Protein AF-A0A955F051-F1 (afdb_monomer)

Solvent-accessible surface area (backbone atoms only — not comparable to full-atom values): 3894 Å² total; per-residue (Å²): 108,54,69,61,42,20,77,74,68,77,49,73,75,78,92,85,74,81,63,56,58,95,96,53,72,66,61,88,46,74,66,48,46,50,53,53,42,74,76,46,91,62,58,69,48,78,60,89,97,45,78,48,69,66,85,80,130

Sequence (57 aa):
LLEDFERKTGVPILLNTSFNVRGQPMVCTPEEAIETFLGTEIDDLVVGPCLVSKERA

Nearest PDB structures (foldseek):
  3veo-assembly1_A  TM=9.565E-01  e=2.632E-02  Streptoalloteichus tenebrarius
  3vex-assembly1_A  TM=9.770E-01  e=3.466E-02  Streptoalloteichus tenebrarius

Mean predicted aligned error: 2.99 Å

Structure (mmCIF, N/CA/C/O backbone):
data_AF-A0A955F051-F1
#
_entry.id   AF-A0A955F051-F1
#
loop_
_atom_site.group_PDB
_atom_site.id
_atom_site.type_symbol
_atom_site.label_atom_id
_atom_site.label_alt_id
_atom_site.label_comp_id
_atom_site.label_asym_id
_atom_site.label_entity_id
_atom_site.label_seq_id
_atom_site.pdbx_PDB_ins_code
_atom_site.Cartn_x
_atom_site.Cartn_y
_atom_site.Cartn_z
_atom_site.occ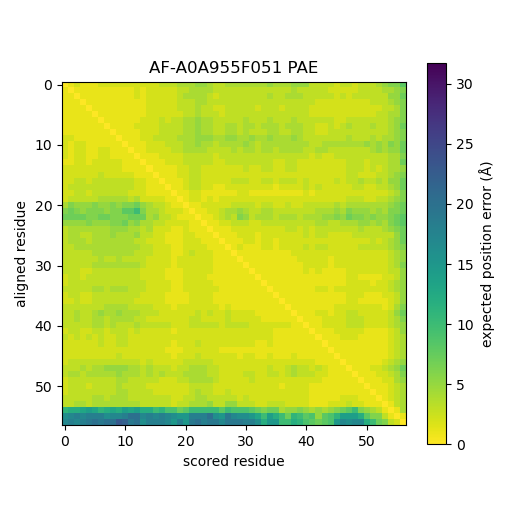upancy
_atom_site.B_iso_or_equiv
_atom_site.auth_seq_id
_atom_site.auth_comp_id
_atom_site.auth_asym_id
_atom_site.auth_atom_id
_atom_site.pdbx_PDB_model_num
ATOM 1 N N . LEU A 1 1 ? -12.486 4.199 2.089 1.00 94.62 1 LEU A N 1
ATOM 2 C CA . LEU A 1 1 ? -11.408 3.533 2.861 1.00 94.62 1 LEU A CA 1
ATOM 3 C C . LEU A 1 1 ? -11.469 3.887 4.346 1.00 94.62 1 LEU A C 1
ATOM 5 O O . LEU A 1 1 ? -11.741 2.985 5.120 1.00 94.62 1 LEU A O 1
ATOM 9 N N . LEU A 1 2 ? -11.255 5.146 4.755 1.00 97.44 2 LEU A N 1
ATOM 10 C CA . LEU A 1 2 ? -11.237 5.514 6.185 1.00 97.44 2 LEU A CA 1
ATOM 11 C C . LEU A 1 2 ? -12.568 5.253 6.909 1.00 97.44 2 LEU A C 1
ATOM 13 O O . LEU A 1 2 ? -12.542 4.704 8.001 1.00 97.44 2 LEU A O 1
ATOM 17 N N . GLU A 1 3 ? -13.712 5.540 6.283 1.00 98.25 3 GLU A N 1
ATOM 18 C CA . GLU A 1 3 ? -15.038 5.217 6.846 1.00 98.25 3 GLU A CA 1
ATOM 19 C C . GLU A 1 3 ? -15.212 3.708 7.083 1.00 98.25 3 GLU A C 1
ATOM 21 O O . GLU A 1 3 ? -15.680 3.271 8.128 1.00 98.25 3 GLU A O 1
ATOM 26 N N . ASP A 1 4 ? -14.807 2.883 6.116 1.00 98.00 4 ASP A N 1
ATOM 27 C CA . ASP A 1 4 ? -14.862 1.422 6.231 1.00 98.00 4 ASP A CA 1
ATOM 28 C C . ASP A 1 4 ? -13.911 0.901 7.308 1.00 98.00 4 ASP A C 1
ATOM 30 O O . ASP A 1 4 ? -14.227 -0.071 7.995 1.00 98.00 4 ASP A O 1
ATOM 34 N N . PHE A 1 5 ? -12.750 1.542 7.446 1.00 98.19 5 PHE A N 1
ATOM 35 C CA . PHE A 1 5 ? -11.782 1.233 8.485 1.00 98.19 5 PHE A CA 1
ATOM 36 C C . PHE A 1 5 ? -12.351 1.575 9.868 1.00 98.19 5 PHE A C 1
ATOM 38 O O . PHE A 1 5 ? -12.357 0.707 10.733 1.00 98.19 5 PHE A O 1
ATOM 45 N N . GLU A 1 6 ? -12.948 2.757 10.043 1.00 98.44 6 GLU A N 1
ATOM 46 C CA . GLU A 1 6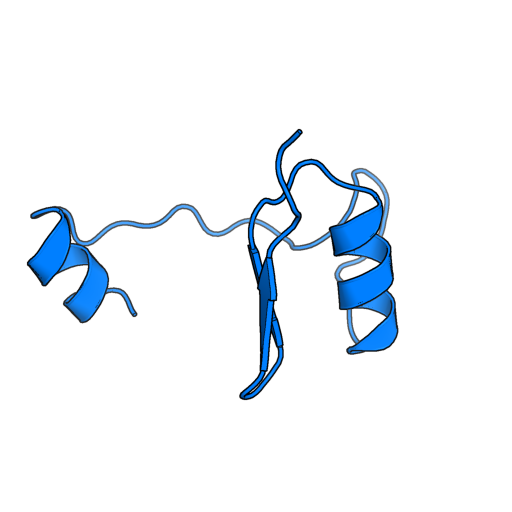 ? -13.644 3.161 11.271 1.00 98.44 6 GLU A CA 1
ATOM 47 C C . GLU A 1 6 ? -14.766 2.188 11.644 1.00 98.44 6 GLU A C 1
ATOM 49 O O . GLU A 1 6 ? -14.826 1.734 12.784 1.00 98.44 6 GLU A O 1
ATOM 54 N N . ARG A 1 7 ? -15.612 1.783 10.684 1.00 98.62 7 ARG A N 1
ATOM 55 C CA . ARG A 1 7 ? -16.679 0.799 10.945 1.00 98.62 7 ARG A CA 1
ATOM 56 C C . ARG A 1 7 ? -16.143 -0.552 11.431 1.00 98.62 7 ARG A C 1
ATOM 58 O O . ARG A 1 7 ? -16.859 -1.256 12.137 1.00 98.62 7 ARG A O 1
ATOM 65 N N . LYS A 1 8 ? -14.922 -0.933 11.040 1.00 98.06 8 LYS A N 1
ATOM 66 C CA . LYS A 1 8 ? -14.288 -2.205 11.430 1.00 98.06 8 LYS A CA 1
ATOM 67 C C . LYS A 1 8 ? -13.493 -2.109 12.732 1.00 98.06 8 LYS A C 1
ATOM 69 O O . LYS A 1 8 ? -13.481 -3.074 13.489 1.00 98.06 8 LYS A O 1
ATOM 74 N N . THR A 1 9 ? -12.800 -0.998 12.970 1.00 98.06 9 THR A N 1
ATOM 75 C CA . THR A 1 9 ? -11.808 -0.874 14.054 1.00 98.06 9 THR A CA 1
ATOM 76 C C . THR A 1 9 ? -12.219 0.096 15.160 1.00 98.06 9 THR A C 1
ATOM 78 O O . THR A 1 9 ? -11.621 0.073 16.232 1.00 98.06 9 THR A O 1
ATOM 81 N N . GLY A 1 10 ? -13.207 0.962 14.919 1.00 98.38 10 GLY A N 1
ATOM 82 C CA . GLY A 1 10 ? -13.567 2.079 15.796 1.00 98.38 10 GLY A CA 1
ATOM 83 C C . GLY A 1 10 ? -12.575 3.249 15.771 1.00 98.38 10 GLY A C 1
ATOM 84 O O . GLY A 1 10 ? -12.746 4.199 16.530 1.00 98.38 10 GLY A O 1
ATOM 85 N N . VAL A 1 11 ? -11.535 3.195 14.927 1.00 97.94 11 VAL A N 1
ATOM 86 C CA . VAL A 1 11 ? -10.484 4.220 14.841 1.00 97.94 11 VAL A CA 1
ATOM 87 C C . VAL A 1 11 ? -10.321 4.671 13.384 1.00 97.94 11 VAL A C 1
ATOM 89 O O . VAL A 1 11 ? -9.836 3.890 12.572 1.00 97.94 11 VAL A O 1
ATOM 92 N N . PRO A 1 12 ? -10.655 5.922 13.018 1.00 97.56 12 PRO A N 1
AT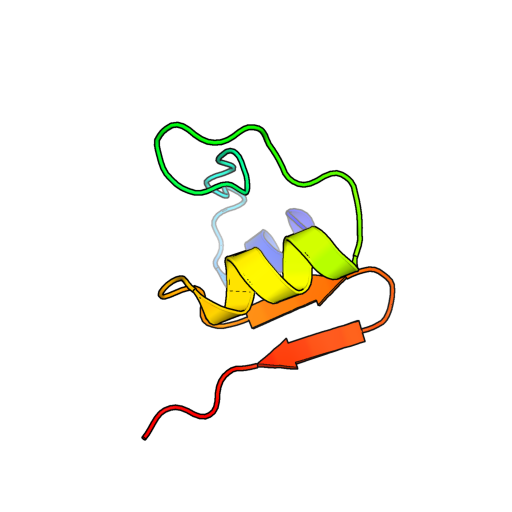OM 93 C CA . PRO A 1 12 ? -10.625 6.402 11.630 1.00 97.56 12 PRO A CA 1
ATOM 94 C C . PRO A 1 12 ? -9.226 6.872 11.172 1.00 97.56 12 PRO A C 1
ATOM 96 O O . PRO A 1 12 ? -9.102 7.898 10.504 1.00 97.56 12 PRO A O 1
ATOM 99 N N . ILE A 1 13 ? -8.145 6.177 11.552 1.00 97.75 13 ILE A N 1
ATOM 100 C CA . ILE A 1 13 ? -6.759 6.627 11.307 1.00 97.75 13 ILE A CA 1
ATOM 101 C C . ILE A 1 13 ? -5.939 5.529 10.625 1.00 97.75 13 ILE A C 1
ATOM 103 O O . ILE A 1 13 ? -5.901 4.396 11.096 1.00 97.75 13 ILE A O 1
ATOM 107 N N . LEU A 1 14 ? -5.233 5.891 9.549 1.00 97.12 14 LEU A N 1
ATOM 108 C CA . LEU A 1 14 ? -4.278 5.036 8.840 1.00 97.12 14 LEU A CA 1
ATOM 109 C C . LEU A 1 14 ? -2.911 5.717 8.748 1.00 97.12 14 LEU A C 1
ATOM 111 O O . LEU A 1 14 ? -2.827 6.928 8.537 1.00 97.12 14 LEU A O 1
ATOM 115 N N . LEU A 1 15 ? -1.842 4.925 8.844 1.00 97.12 15 LEU A N 1
ATOM 116 C CA . LEU A 1 15 ? -0.502 5.373 8.480 1.00 97.12 15 LEU A CA 1
ATOM 117 C C . LEU A 1 15 ? -0.354 5.304 6.956 1.00 97.12 15 LEU A C 1
ATOM 119 O O . LEU A 1 15 ? -0.477 4.232 6.370 1.00 97.12 15 LEU A O 1
ATOM 123 N N . ASN A 1 16 ? -0.071 6.443 6.330 1.00 95.94 16 ASN A N 1
ATOM 124 C CA . ASN A 1 16 ? 0.207 6.540 4.901 1.00 95.94 16 ASN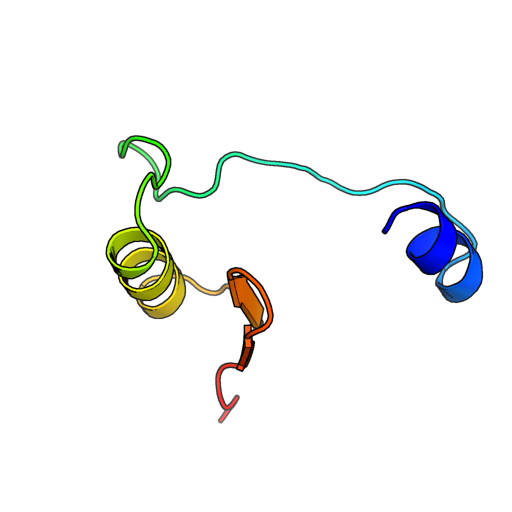 A CA 1
ATOM 125 C C . ASN A 1 16 ? 1.673 6.936 4.701 1.00 95.94 16 ASN A C 1
ATOM 127 O O . ASN A 1 16 ? 2.069 8.041 5.070 1.00 95.94 16 ASN A O 1
ATOM 131 N N . THR A 1 17 ? 2.473 6.033 4.141 1.00 94.31 17 THR A N 1
ATOM 132 C CA . THR A 1 17 ? 3.885 6.268 3.817 1.00 94.31 17 THR A CA 1
ATOM 133 C C . THR A 1 17 ? 4.113 6.082 2.322 1.00 94.31 17 THR A C 1
ATOM 135 O O . THR A 1 17 ? 3.319 5.429 1.647 1.00 94.31 17 THR A O 1
ATOM 138 N N . SER A 1 18 ? 5.199 6.651 1.796 1.00 96.25 18 SER A N 1
ATOM 139 C CA . SER A 1 18 ? 5.600 6.458 0.403 1.00 96.25 18 SER A CA 1
ATOM 140 C C . SER A 1 18 ? 5.704 4.972 0.068 1.00 96.25 18 SER A C 1
ATOM 142 O O . SER A 1 18 ? 6.331 4.211 0.807 1.00 96.25 18 SER A O 1
ATOM 144 N N . PHE A 1 19 ?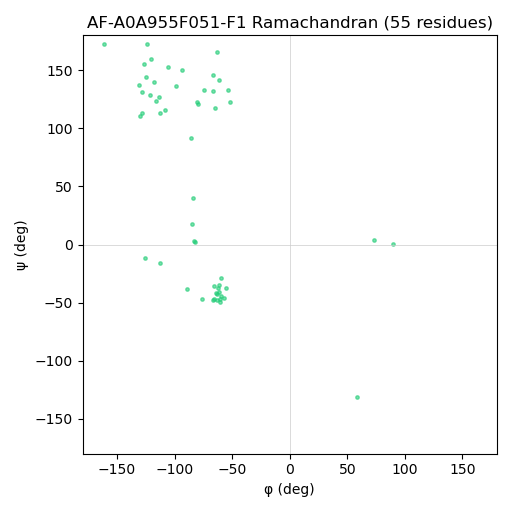 5.124 4.571 -1.062 1.00 97.50 19 PHE A N 1
ATOM 145 C CA . PHE A 1 19 ? 5.289 3.217 -1.568 1.00 97.50 19 PHE A CA 1
ATOM 146 C C . PHE A 1 19 ? 6.572 3.140 -2.399 1.00 97.50 19 PHE A C 1
ATOM 148 O O . PHE A 1 19 ? 6.595 3.484 -3.582 1.00 97.50 19 PHE A O 1
ATOM 155 N N . ASN A 1 20 ? 7.661 2.779 -1.723 1.00 96.00 20 ASN A N 1
ATOM 156 C CA . ASN A 1 20 ? 8.998 2.598 -2.274 1.00 96.00 20 ASN A CA 1
ATOM 157 C C . ASN A 1 20 ? 9.864 1.750 -1.332 1.00 96.00 20 ASN A C 1
ATOM 159 O O . ASN A 1 20 ? 9.495 1.463 -0.193 1.00 96.00 20 ASN A O 1
ATOM 163 N N . VAL A 1 21 ? 11.059 1.393 -1.800 1.00 93.44 21 VAL A N 1
ATOM 164 C CA . VAL A 1 21 ? 12.150 0.917 -0.942 1.00 93.44 21 VAL A CA 1
ATOM 165 C C . VAL A 1 21 ? 13.039 2.105 -0.566 1.00 93.44 21 VAL A C 1
ATOM 167 O O . VAL A 1 21 ? 13.165 3.075 -1.316 1.00 93.44 21 VAL A O 1
ATOM 170 N N . ARG A 1 22 ? 13.677 2.055 0.608 1.00 91.38 22 ARG A N 1
ATOM 171 C CA . ARG A 1 22 ? 14.559 3.129 1.088 1.00 91.38 22 ARG A CA 1
ATOM 172 C C . ARG A 1 22 ? 15.619 3.492 0.040 1.00 91.38 22 ARG A C 1
ATOM 174 O O . ARG A 1 22 ? 16.432 2.658 -0.341 1.00 91.38 22 ARG A O 1
ATOM 181 N N . GLY A 1 23 ? 15.647 4.766 -0.349 1.00 91.69 23 GLY A N 1
ATOM 182 C CA . GLY A 1 23 ? 16.589 5.293 -1.342 1.00 91.69 23 GLY A CA 1
ATOM 183 C C . GLY A 1 23 ? 16.098 5.217 -2.791 1.00 91.69 23 GLY A C 1
ATOM 184 O O . GLY A 1 23 ? 16.822 5.665 -3.673 1.00 91.69 23 GLY A O 1
ATOM 185 N N . GLN A 1 24 ? 14.889 4.699 -3.031 1.00 93.75 24 GLN A N 1
ATOM 186 C CA . GLN A 1 24 ? 14.241 4.663 -4.344 1.00 93.75 24 GLN A CA 1
ATOM 187 C C . GLN A 1 24 ? 13.110 5.707 -4.442 1.00 93.75 24 GLN A C 1
ATOM 189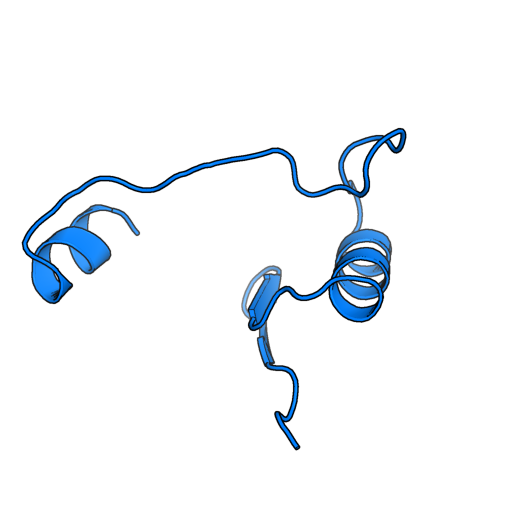 O O . GLN A 1 24 ? 12.518 6.080 -3.419 1.00 93.75 24 GLN A O 1
ATOM 194 N N . PRO A 1 25 ? 12.789 6.196 -5.654 1.00 96.00 25 PRO A N 1
ATOM 195 C CA . PRO A 1 25 ? 11.594 7.005 -5.883 1.00 96.00 25 PRO A CA 1
ATOM 196 C C . PRO A 1 25 ? 10.311 6.207 -5.599 1.00 96.00 25 PRO A C 1
ATOM 198 O O . PRO A 1 25 ? 10.338 4.987 -5.458 1.00 96.00 25 PRO A O 1
ATOM 201 N N . MET A 1 26 ? 9.183 6.912 -5.493 1.00 97.12 26 MET A N 1
ATOM 202 C CA . MET A 1 26 ? 7.867 6.267 -5.434 1.00 97.12 26 MET A CA 1
ATOM 203 C C . MET A 1 26 ? 7.540 5.585 -6.759 1.00 97.12 26 MET A C 1
ATOM 205 O O . MET A 1 26 ? 7.886 6.106 -7.820 1.00 97.12 26 MET A O 1
ATOM 209 N N . VAL A 1 27 ? 6.832 4.461 -6.674 1.00 97.75 27 VAL A N 1
ATOM 210 C CA . VAL A 1 27 ? 6.343 3.737 -7.853 1.00 97.75 27 VAL A CA 1
ATOM 211 C C . VAL A 1 27 ? 5.381 4.603 -8.672 1.00 97.75 27 VAL A C 1
ATOM 213 O O . VAL A 1 27 ? 4.563 5.344 -8.121 1.00 97.75 27 VAL A O 1
ATOM 216 N N . CYS A 1 28 ? 5.478 4.505 -9.992 1.00 97.38 28 CYS A N 1
ATOM 217 C CA . CYS A 1 28 ? 4.691 5.257 -10.967 1.00 97.38 28 CYS A CA 1
ATOM 218 C C . CYS A 1 28 ? 3.975 4.351 -11.981 1.00 97.38 28 CYS A C 1
ATOM 220 O O . CYS A 1 28 ? 3.096 4.830 -12.700 1.00 97.38 28 CYS A O 1
ATOM 222 N N . THR A 1 29 ? 4.314 3.060 -12.039 1.00 97.44 29 THR A N 1
ATOM 223 C CA . THR A 1 29 ? 3.676 2.079 -12.930 1.00 97.44 29 THR A CA 1
ATOM 224 C C . THR A 1 29 ? 3.164 0.850 -12.163 1.00 97.44 29 THR A C 1
ATOM 226 O O . THR A 1 29 ? 3.665 0.543 -11.075 1.00 97.44 29 THR A O 1
ATOM 229 N N . PRO A 1 30 ? 2.155 0.127 -12.691 1.00 96.94 30 PRO A N 1
ATOM 230 C CA . PRO A 1 30 ? 1.723 -1.150 -12.122 1.00 96.94 30 PRO A CA 1
ATOM 231 C C . PRO A 1 30 ? 2.863 -2.166 -12.000 1.00 96.94 30 PRO A C 1
ATOM 233 O O . PRO A 1 30 ? 2.934 -2.889 -11.010 1.00 96.94 30 PRO A O 1
ATOM 236 N N . GLU A 1 31 ? 3.767 -2.199 -12.977 1.00 96.69 31 GLU A N 1
ATOM 237 C CA . GLU A 1 31 ? 4.933 -3.080 -12.990 1.00 96.69 31 GLU A CA 1
ATOM 238 C C . GLU A 1 31 ? 5.874 -2.767 -11.817 1.00 96.69 31 GLU A C 1
ATOM 240 O O . GLU A 1 31 ? 6.211 -3.667 -11.049 1.00 96.69 31 GLU A O 1
ATOM 245 N N . GLU A 1 32 ? 6.206 -1.490 -11.596 1.00 97.25 32 GLU A N 1
ATOM 246 C CA . GLU A 1 32 ? 7.030 -1.051 -10.459 1.00 97.25 32 GLU A CA 1
ATOM 247 C C . GLU A 1 32 ? 6.364 -1.360 -9.107 1.00 97.25 32 GLU A C 1
ATOM 249 O O . GLU A 1 32 ? 7.041 -1.735 -8.145 1.00 97.25 32 GLU A O 1
ATOM 254 N N . ALA A 1 33 ? 5.036 -1.224 -9.021 1.00 97.75 33 ALA A N 1
ATOM 255 C CA . ALA A 1 33 ? 4.267 -1.573 -7.827 1.00 97.75 33 ALA A CA 1
ATOM 256 C C . ALA A 1 33 ? 4.343 -3.077 -7.521 1.00 97.75 33 ALA A C 1
ATOM 258 O O . ALA A 1 33 ? 4.525 -3.452 -6.362 1.00 97.75 33 ALA A O 1
ATOM 259 N N . ILE A 1 34 ? 4.251 -3.932 -8.547 1.00 96.69 34 ILE A N 1
ATOM 260 C CA . ILE A 1 34 ? 4.382 -5.389 -8.413 1.00 96.69 34 ILE A CA 1
ATOM 261 C C . ILE A 1 34 ? 5.808 -5.765 -8.001 1.00 96.69 34 ILE A C 1
ATOM 263 O O . ILE A 1 34 ? 5.979 -6.530 -7.055 1.00 96.69 34 ILE A O 1
ATOM 267 N N . GLU A 1 35 ? 6.830 -5.211 -8.654 1.00 96.06 35 GLU A N 1
ATOM 268 C CA . GLU A 1 35 ? 8.235 -5.471 -8.311 1.00 96.06 35 GLU A CA 1
ATOM 269 C C . GLU A 1 35 ? 8.553 -5.047 -6.870 1.00 96.06 35 GLU A C 1
ATOM 271 O O . GLU A 1 35 ? 9.114 -5.826 -6.093 1.00 96.06 35 GLU A O 1
ATOM 276 N N . THR A 1 36 ? 8.122 -3.844 -6.477 1.00 97.00 36 THR A N 1
ATOM 277 C CA . THR A 1 36 ? 8.296 -3.329 -5.110 1.00 97.00 36 THR A CA 1
ATOM 278 C C . THR A 1 36 ? 7.541 -4.186 -4.093 1.00 97.00 36 THR A C 1
ATOM 280 O O . THR A 1 36 ? 8.077 -4.516 -3.034 1.00 97.00 36 THR A O 1
ATOM 283 N N . PHE A 1 37 ? 6.308 -4.594 -4.399 1.00 97.06 37 PHE A N 1
ATOM 284 C CA . PHE A 1 37 ? 5.524 -5.484 -3.545 1.00 97.06 37 PHE A CA 1
ATOM 285 C C . PHE A 1 37 ? 6.215 -6.835 -3.348 1.00 97.06 37 PHE A C 1
ATOM 287 O O . PHE A 1 37 ? 6.398 -7.270 -2.212 1.00 97.06 37 PHE A O 1
ATOM 294 N N . LEU A 1 38 ? 6.666 -7.485 -4.424 1.00 95.06 38 LEU A N 1
ATOM 295 C CA . LEU A 1 38 ? 7.346 -8.780 -4.348 1.00 95.06 38 LEU A CA 1
ATOM 296 C C . LEU A 1 38 ? 8.650 -8.703 -3.539 1.00 95.06 38 LEU A C 1
ATOM 298 O O . LEU A 1 38 ? 8.932 -9.633 -2.786 1.00 95.06 38 LEU A O 1
ATOM 302 N N . GLY A 1 39 ? 9.382 -7.587 -3.619 1.00 94.50 39 GLY A N 1
ATOM 303 C CA . GLY A 1 39 ? 10.639 -7.356 -2.897 1.00 94.50 39 GLY A CA 1
ATOM 304 C C . GLY A 1 39 ? 10.525 -6.854 -1.448 1.00 94.50 39 GLY A C 1
ATOM 305 O O . GLY A 1 39 ? 11.554 -6.567 -0.838 1.00 94.50 39 GLY A O 1
ATOM 306 N N . THR A 1 40 ? 9.319 -6.705 -0.892 1.00 94.50 40 THR A N 1
ATOM 307 C CA . THR A 1 40 ? 9.089 -6.194 0.478 1.00 94.50 40 THR A CA 1
ATOM 308 C C . THR A 1 40 ? 8.276 -7.166 1.335 1.00 94.50 40 THR A C 1
ATOM 310 O O . THR A 1 40 ? 7.730 -8.139 0.834 1.00 94.50 40 THR A O 1
ATOM 313 N N . GLU A 1 41 ? 8.135 -6.892 2.631 1.00 94.31 41 GLU A N 1
ATOM 314 C CA . GLU A 1 41 ? 7.283 -7.674 3.549 1.00 94.31 41 GLU A CA 1
ATOM 315 C C . GLU A 1 41 ? 5.810 -7.220 3.534 1.00 94.31 41 GLU A C 1
ATOM 317 O O . GLU A 1 41 ? 5.060 -7.482 4.468 1.00 94.31 41 GLU A O 1
ATOM 322 N N . ILE A 1 42 ? 5.388 -6.477 2.505 1.00 95.88 42 ILE A N 1
ATOM 323 C CA . ILE A 1 42 ? 3.986 -6.076 2.359 1.00 95.88 42 ILE A CA 1
ATOM 324 C C . ILE A 1 42 ? 3.144 -7.327 2.086 1.00 95.88 42 ILE A C 1
ATOM 326 O O . ILE A 1 42 ? 3.478 -8.138 1.221 1.00 95.88 42 ILE A O 1
ATOM 330 N N . ASP A 1 43 ? 2.040 -7.449 2.820 1.00 96.69 43 ASP A N 1
ATOM 331 C CA . ASP A 1 43 ? 1.142 -8.604 2.766 1.00 96.69 43 ASP A CA 1
ATOM 332 C C . ASP A 1 43 ? 0.242 -8.607 1.527 1.00 96.69 43 ASP A C 1
ATOM 334 O O . ASP A 1 43 ? 0.129 -9.616 0.826 1.00 96.69 43 ASP A O 1
ATOM 338 N N . ASP A 1 44 ? -0.369 -7.452 1.251 1.00 97.56 44 ASP A N 1
ATOM 339 C CA . ASP A 1 44 ? -1.377 -7.265 0.214 1.00 97.56 44 ASP A CA 1
ATOM 340 C C . ASP A 1 44 ? -1.055 -6.049 -0.663 1.00 97.56 44 ASP A C 1
ATOM 342 O O . ASP A 1 44 ? -0.716 -4.969 -0.169 1.00 97.56 44 ASP A O 1
ATOM 346 N N . LEU A 1 45 ? -1.229 -6.210 -1.974 1.00 97.75 45 LEU A N 1
ATOM 347 C CA . LEU A 1 45 ? -1.143 -5.150 -2.971 1.00 97.75 45 LEU A CA 1
ATOM 348 C C . LEU A 1 45 ? -2.504 -4.956 -3.640 1.00 97.75 45 LEU A C 1
ATOM 350 O O . LEU A 1 45 ? -3.050 -5.876 -4.250 1.00 97.75 45 LEU A O 1
ATOM 354 N N . VAL A 1 46 ? -3.017 -3.727 -3.586 1.00 97.62 46 VAL A N 1
ATOM 355 C CA . VAL A 1 46 ? -4.194 -3.303 -4.354 1.00 97.62 46 VAL A CA 1
ATOM 356 C C . VAL A 1 46 ? -3.742 -2.364 -5.469 1.00 97.62 46 VAL A C 1
ATOM 358 O O . VAL A 1 46 ? -3.243 -1.274 -5.193 1.00 97.62 46 VAL A O 1
ATOM 361 N N . VAL A 1 47 ? -3.928 -2.772 -6.727 1.00 96.38 47 VAL A N 1
ATOM 362 C CA . VAL A 1 47 ? -3.611 -1.963 -7.919 1.00 96.38 47 VAL A CA 1
ATOM 363 C C . VAL A 1 47 ? -4.815 -1.969 -8.850 1.00 96.38 47 VAL A C 1
ATOM 365 O O . VAL A 1 47 ? -5.172 -2.990 -9.438 1.00 96.38 47 VAL A O 1
ATOM 368 N N . GLY A 1 48 ? -5.472 -0.814 -8.968 1.00 93.56 48 GLY A N 1
ATOM 369 C CA . GLY A 1 48 ? -6.744 -0.714 -9.680 1.00 93.56 48 GLY A CA 1
ATOM 370 C C . GLY A 1 48 ? -7.801 -1.651 -9.065 1.00 93.56 48 GLY A C 1
ATOM 371 O O . GLY A 1 48 ? -7.975 -1.634 -7.847 1.00 93.56 48 GLY A O 1
ATOM 372 N N . PRO A 1 49 ? -8.518 -2.461 -9.869 1.00 96.81 49 PRO A N 1
ATOM 373 C CA . PRO A 1 49 ? -9.525 -3.404 -9.375 1.00 96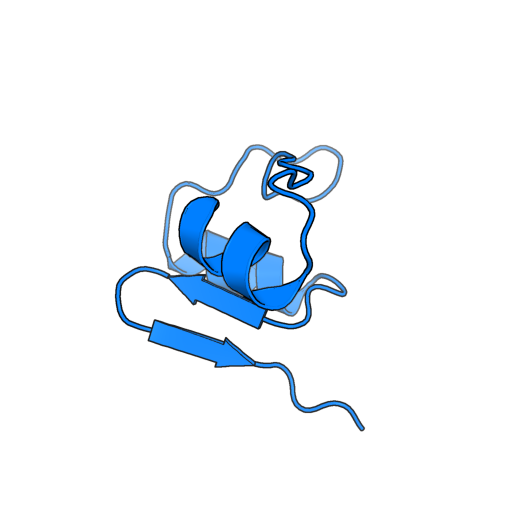.81 49 PRO A CA 1
ATOM 374 C C . PRO A 1 49 ? -8.940 -4.740 -8.879 1.00 96.81 49 PRO A C 1
ATOM 376 O O . PRO A 1 49 ? -9.703 -5.635 -8.519 1.00 96.81 49 PRO A O 1
ATOM 379 N N . CYS A 1 50 ? -7.616 -4.909 -8.896 1.00 97.00 50 CYS A N 1
ATOM 380 C CA . CYS A 1 50 ? -6.954 -6.162 -8.551 1.00 97.00 50 CYS A CA 1
ATOM 381 C C . CYS A 1 50 ? -6.441 -6.140 -7.105 1.00 97.00 50 CYS A C 1
ATOM 383 O O . CYS A 1 50 ? -5.823 -5.163 -6.680 1.00 97.00 50 CYS A O 1
ATOM 385 N N . LEU A 1 51 ? -6.651 -7.246 -6.388 1.00 97.31 51 LEU A N 1
ATOM 386 C CA . LEU A 1 51 ? -6.042 -7.543 -5.091 1.00 97.31 51 LEU A CA 1
ATOM 387 C C . LEU A 1 51 ? -5.097 -8.735 -5.263 1.00 97.31 51 LEU A C 1
ATOM 389 O O . LEU A 1 51 ? -5.508 -9.776 -5.778 1.00 97.31 51 LEU A O 1
ATOM 393 N N . VAL A 1 52 ? -3.851 -8.576 -4.828 1.00 96.56 52 VAL A N 1
ATOM 394 C CA . VAL A 1 52 ? -2.831 -9.626 -4.807 1.00 96.56 52 VAL A CA 1
ATOM 395 C C . VAL A 1 52 ? -2.366 -9.806 -3.370 1.00 96.56 52 VAL A C 1
ATOM 397 O O . VAL A 1 52 ? -1.982 -8.833 -2.729 1.00 96.56 52 VAL A O 1
ATOM 400 N N . SER A 1 53 ? -2.364 -11.043 -2.890 1.00 97.00 53 SER A N 1
ATOM 401 C CA . SER A 1 53 ? -1.911 -11.399 -1.545 1.00 97.00 53 SER A CA 1
ATOM 402 C C . SER A 1 53 ? -0.719 -12.339 -1.652 1.00 97.00 53 SER A C 1
ATOM 404 O O . SER A 1 53 ? -0.711 -13.228 -2.508 1.00 97.00 53 SER A O 1
ATOM 406 N N . LYS A 1 54 ? 0.289 -12.169 -0.794 1.00 95.06 54 LYS A N 1
ATOM 407 C CA . LYS A 1 54 ? 1.353 -13.173 -0.679 1.00 95.06 54 LYS A CA 1
ATOM 408 C C . LYS A 1 54 ? 0.825 -14.394 0.065 1.00 95.06 54 LYS A C 1
ATOM 410 O O . LYS A 1 54 ? 0.223 -14.263 1.131 1.00 95.06 54 LYS A O 1
ATOM 415 N N . GLU A 1 55 ? 1.083 -15.585 -0.471 1.00 86.88 55 GLU A N 1
ATOM 416 C CA . GLU A 1 55 ? 0.917 -16.809 0.310 1.00 86.88 55 GLU A CA 1
ATOM 417 C C . GLU A 1 55 ? 1.932 -16.787 1.453 1.00 86.88 55 GLU A C 1
ATOM 419 O O . GLU A 1 55 ? 3.145 -16.743 1.236 1.00 86.88 55 GLU A O 1
ATOM 424 N N . ARG A 1 56 ? 1.424 -16.771 2.684 1.00 73.62 56 ARG A N 1
ATOM 425 C CA . ARG A 1 56 ? 2.250 -16.935 3.876 1.00 73.62 56 ARG A CA 1
ATOM 426 C C . ARG A 1 56 ? 2.507 -18.433 4.057 1.00 73.62 56 ARG A C 1
ATOM 428 O O . ARG A 1 56 ? 1.547 -19.200 4.121 1.00 73.62 56 ARG A O 1
ATOM 435 N N . ALA A 1 57 ? 3.780 -18.825 4.086 1.00 60.34 57 ALA A N 1
ATOM 436 C CA . ALA A 1 57 ? 4.204 -20.184 4.432 1.00 60.34 57 ALA A CA 1
ATOM 437 C C . ALA A 1 57 ? 3.974 -20.488 5.920 1.00 60.34 57 ALA A C 1
ATOM 439 O O . ALA A 1 57 ? 4.056 -19.538 6.736 1.00 60.34 57 ALA A O 1
#

Secondary structure (DSSP, 8-state):
-HHHHHHHHS--------SS-TTSPPP-SHHHHHHHHHTS---EEEETTEEEEPPP-

Foldseek 3Di:
DLVVVCVVPVDSDDDDDAQADPPDHGDDDPVSSVVSCVVDPDAWDDDPPDIDGDDDD

Radius of gyration: 13.29 Å; Cα contacts (8 Å, |Δi|>4): 41; chains: 1; bounding box: 33×27×29 Å

pLDDT: mean 95.29, std 5.9, range [60.34, 98.62]

=== Feature glossary ===
The record interleaves many kinds of information about one protein. Here is each kind framed as the question it answers.

Q: What does the local fold look like, residue by residue?
A: The Foldseek 3Di string encodes local tertiary geometry as a 20-letter alphabet — one character per residue — derived from the relative positions of nearby Cα atoms. Unlike the amino-acid sequence, 3Di is a direct function of the 3D structure, so two proteins with the same fold have similar 3Di strings even at low sequence identity.

Q: Which residues are in helices, strands, or loops?
A: The SS8 string is DSSP's per-residue secondary-structure call. α-helix (H) means an i→i+4 H-bond ladder; β-strand (E) means the residue participates in a β-sheet; 3₁₀ (G) and π (I) are tighter and wider helices; T/S are turns/bends; '-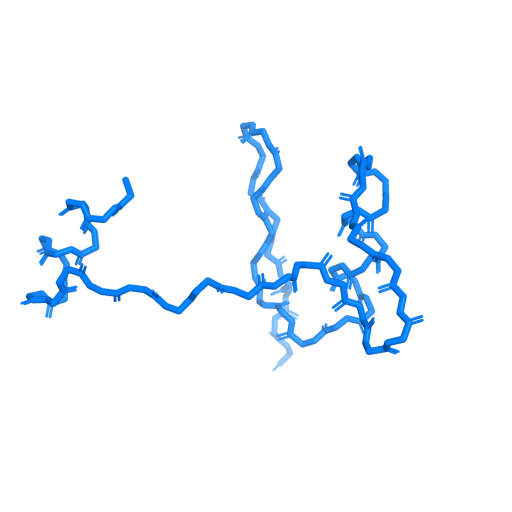' is loop.

Q: How big and how compact is the whole molecule?
A: Radius of gyration (Rg) is the root-mean-square distance of Cα atoms from their centroid — a single number for overall size and compactness. A globular domain of N residues has Rg ≈ 2.2·N^0.38 Å; an extended or disordered chain has a much larger Rg. The Cα contact count is the number of residue pairs whose Cα atoms are within 8 Å and are more than four positions apart in sequence — a standard proxy for tertiary packing density. The bounding box is the smallest axis-aligned box enclosing all Cα atoms.

Q: Where is each backbone atom in 3D?
A: Structure coordinates are given as an mmCIF _atom_site loop: one row per atom with element, residue name, chain id, sequence number, and x/y/z position in Å. Only the four main-chain atoms per residue are included here; side chains are omitted to keep the record compact.

Q: What is the amino-acid chain?
A: Primary structure: the covalent order of the twenty standard amino acids along the backbone. Two proteins with the same sequence will (almost always) fold to the same structure; two with 30% identity often share a fold but not the details.

Q: What if only a Cα trace is available?
A: Three-state secondary structure (P-SEA) collapses the eight DSSP classes into helix (a), strand (b), and coil (c). P-SEA assigns these from Cα geometry alone — distances and angles — without requiring backbone oxygens, so it works on any Cα trace.

Q: What family and function is it annotated with?
A: Database cross-references. InterPro integrates a dozen domain/family signature databases into unified entries with residue-range hits. GO terms attach function/process/location labels with evidence codes. CATH codes position the fold in a four-level structural taxonomy. Organism is the NCBI-taxonomy species name.

Q: How confident is the AlphaFold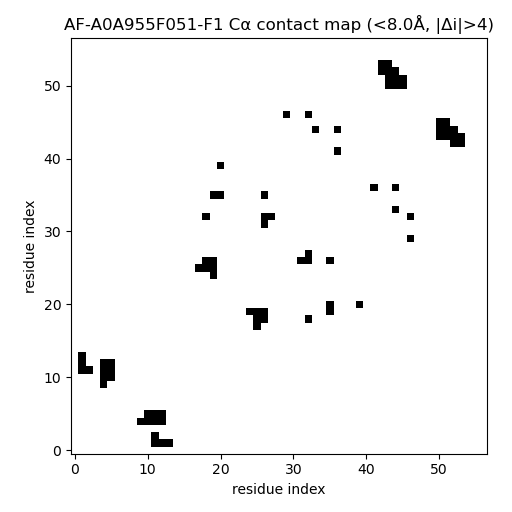 model at each residue?
A: pLDDT is the predicted lDDT-Cα score: AlphaFold's confidence that the local environment of each residue (all inter-atomic distances within 15 Å) is correctly placed. It is a per-residue number between 0 and 100, with higher meaning more reliable.

Q: How mobile is each atom in the crystal?
A: B-factor (Debye–Waller factor) reflects atomic displacement in the crystal lattice. It is an experimental observable (units Å²), not a prediction; low values mean the atom is pinned down, high values mean it moves or is heterogeneous across the crystal.

Q: Which residues are buried vs exposed?
A: SASA measures how much of the protein is reachable by solvent. It is computed by rolling a water-sized probe over the atomic surface and summing the exposed area (Å²). Per-residue SASA distinguishes core (buried, low SASA) from surface (exposed, high SASA) residues; total SASA is a whole-molecule size measure.

Q: What do the diagnostic plots show?
A: Plot images: a contact map (which residues are close in 3D, as an N×N binary image), a Ramachandran scatter (backbone torsion angles, revealing secondary-structure composition at a glance), and — for AlphaFold structures — a PAE heatmap (pairwise prediction confidence).

Q: What known structures does this most resemble?
A: The Foldseek neighbor list gives the closest experimentally determined structures in the PDB, ranked by structural alignment. TM-score near 1 means near-identical fold; near 0.3 means only rough topology match. This is how one finds what a novel AlphaFold prediction most resembles in the solved-structure universe.

Q: Are the domains correctly placed relative to each other?
A: Predicted aligned error is AlphaFold's pairwise confidence. Unlike pLDDT (per-residue), PAE is per-residue-pair and captures whether two parts of the structure are correctly placed relative to each other. Units are ångströms of expected positional error.

Q: What do the rendered images show?
A: Structure images are PyMOL renders from six orthogonal camera directions. Cartoon representation draws helices as coils and strands as arrows; sticks shows the backbone as bonds; surface shows the solvent-excluded envelope. Rainbow coloring maps sequence position to hue (blue→red, N→C); chain coloring assigns a distinct color per polypeptide.

Q: What are the backbone torsion angles?
A: φ (phi) and ψ (psi) are the two rotatable backbone dihedrals per residue: φ is the C(i-1)–N–Cα–C torsion, ψ is the N–Cα–C–N(i+1) torsion, both in degrees on (−180°, 180°]. α-helical residues cluster near (−60°, −45°); β-strand residues near (−120°, +130°). A Ramachandran plot is simply a scatter of (φ, ψ) for every residue.